Protein AF-A0A0C9S9Y3-F1 (afdb_monomer)

Organism: Amblyomma americanum (NCBI:txid6943)

Mean predicted aligned error: 15.45 Å

Radius of gyration: 19.41 Å; Cα contacts (8 Å, |Δi|>4): 44; chains: 1; bounding box: 36×32×60 Å

Sequence (85 aa):
ELQNRKILEELQQKKQLLLKQNQVNASPASLPSTTTANATDAHALTTSQRTALQHAHSSSVGFFIPQDSSFGNLILPVLPRFDKQ

Foldseek 3Di:
DVVVVVVVVVVVVVVVVVVVVVPPPPDPPDDDDDDPPPCVPCPPQDPVLVVVLVVCVVPHPFDWDADPDPPPPRIDTDDDDDDDD

Solvent-accessible surface area (backbone atoms only — not comparable to full-atom values): 5680 Å² total; per-residue (Å²): 112,72,65,61,54,52,52,53,53,51,55,53,51,52,54,53,50,51,65,63,61,71,69,79,75,79,74,85,78,85,73,84,88,78,91,77,82,77,65,87,70,75,70,76,75,50,70,68,32,50,52,53,50,53,50,45,60,76,75,42,92,70,44,71,44,75,44,92,46,93,83,75,49,30,53,45,82,50,79,87,84,77,83,84,127

Nearest PDB structures (foldseek):
  4oww-assembly1_C  TM=9.788E-01  e=5.269E-04  Homo sapiens

Structure (mmCIF, N/CA/C/O backbone):
data_AF-A0A0C9S9Y3-F1
#
_entry.id   AF-A0A0C9S9Y3-F1
#
loop_
_atom_site.group_PDB
_atom_site.id
_atom_site.type_symbol
_atom_site.label_atom_id
_atom_site.label_alt_id
_atom_site.label_comp_id
_atom_site.label_asym_id
_atom_site.label_entity_id
_atom_site.label_seq_id
_atom_site.pdbx_PDB_ins_code
_atom_site.Cartn_x
_atom_site.Cartn_y
_atom_site.Cartn_z
_atom_site.occupancy
_atom_site.B_iso_or_equiv
_atom_site.auth_seq_id
_atom_site.auth_comp_id
_atom_site.auth_asym_id
_atom_site.auth_atom_id
_atom_site.pdbx_PDB_model_num
ATOM 1 N N . GLU A 1 1 ? -10.841 10.517 43.509 1.00 63.12 1 GLU A N 1
ATOM 2 C CA . GLU A 1 1 ? -9.984 9.306 43.413 1.00 63.12 1 GLU A CA 1
ATOM 3 C C . GLU A 1 1 ? -10.660 8.102 42.742 1.00 63.12 1 GLU A C 1
ATOM 5 O O . GLU A 1 1 ? -10.041 7.495 41.877 1.00 63.12 1 GLU A O 1
ATOM 10 N N . LEU A 1 2 ? -11.928 7.782 43.044 1.00 73.62 2 LEU A N 1
ATOM 11 C CA . LEU A 1 2 ? -12.666 6.662 42.415 1.00 73.62 2 LEU A CA 1
ATOM 12 C C . LEU A 1 2 ? -12.730 6.721 40.875 1.00 73.62 2 LEU A C 1
ATOM 14 O O . LEU A 1 2 ? -12.592 5.700 40.207 1.00 73.62 2 LEU A O 1
ATOM 18 N N . GLN A 1 3 ? -12.880 7.918 40.305 1.00 73.62 3 GLN A N 1
ATOM 19 C CA . GLN A 1 3 ? -12.949 8.111 38.854 1.00 73.62 3 GLN A CA 1
ATOM 20 C C . GLN A 1 3 ? -11.629 7.763 38.145 1.00 73.62 3 GLN A C 1
ATOM 22 O O . GLN A 1 3 ? -11.655 7.120 37.101 1.00 73.62 3 GLN A O 1
ATOM 27 N N . ASN A 1 4 ? -10.479 8.094 38.746 1.00 75.75 4 ASN A N 1
ATOM 28 C CA . ASN A 1 4 ? -9.164 7.732 38.204 1.00 75.75 4 ASN A CA 1
ATOM 29 C C . ASN A 1 4 ? -8.946 6.213 38.211 1.00 75.75 4 ASN A C 1
ATOM 31 O O . ASN A 1 4 ? -8.378 5.675 37.263 1.00 75.75 4 ASN A O 1
ATOM 35 N N . ARG A 1 5 ? -9.448 5.502 39.234 1.00 82.44 5 ARG A N 1
ATOM 36 C CA . ARG A 1 5 ? -9.400 4.030 39.261 1.00 82.44 5 ARG A CA 1
ATOM 37 C C . ARG A 1 5 ? -10.235 3.412 38.145 1.00 82.44 5 ARG A C 1
ATOM 39 O O . ARG A 1 5 ? -9.755 2.501 37.481 1.00 82.44 5 ARG A O 1
ATOM 46 N N . LYS A 1 6 ? -11.438 3.943 37.906 1.00 84.94 6 LYS A N 1
ATOM 47 C CA . LYS A 1 6 ? -12.323 3.467 36.835 1.00 84.94 6 LYS A CA 1
ATOM 48 C C . LYS A 1 6 ? -11.714 3.694 35.448 1.00 84.94 6 LYS A C 1
ATOM 50 O O . LYS A 1 6 ? -11.760 2.803 34.610 1.00 84.94 6 LYS A O 1
ATOM 55 N N . ILE A 1 7 ? -11.086 4.854 35.240 1.00 88.50 7 ILE A N 1
ATOM 56 C CA . ILE A 1 7 ? -10.364 5.170 33.998 1.00 88.50 7 ILE A CA 1
ATOM 57 C C . ILE A 1 7 ? -9.228 4.172 33.769 1.00 88.50 7 ILE A C 1
ATOM 59 O O . ILE A 1 7 ? -9.086 3.648 32.669 1.00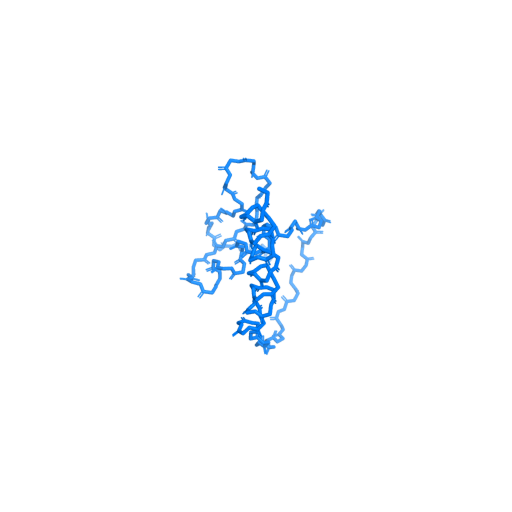 88.50 7 ILE A O 1
ATOM 63 N N . LEU A 1 8 ? -8.435 3.884 34.802 1.00 82.94 8 LEU A N 1
ATOM 64 C CA . LEU A 1 8 ? -7.308 2.962 34.684 1.00 82.94 8 LEU A CA 1
ATOM 65 C C . LEU A 1 8 ? -7.765 1.529 34.365 1.00 82.94 8 LEU A C 1
ATOM 67 O O . LEU A 1 8 ? -7.166 0.863 33.523 1.00 82.94 8 LEU A O 1
ATOM 71 N N . GLU A 1 9 ? -8.850 1.081 34.996 1.00 89.81 9 GLU A N 1
ATOM 72 C CA . GLU A 1 9 ? -9.451 -0.234 34.763 1.00 89.81 9 GLU A CA 1
ATOM 73 C C . GLU A 1 9 ? -10.002 -0.374 33.335 1.00 89.81 9 GLU A C 1
ATOM 75 O O . GLU A 1 9 ? -9.724 -1.365 32.653 1.00 89.81 9 GLU A O 1
ATOM 80 N N . GLU A 1 10 ? -10.714 0.644 32.847 1.00 86.56 10 GLU A N 1
ATOM 81 C CA . GLU A 1 10 ? -11.245 0.678 31.481 1.00 86.56 10 GLU A CA 1
ATOM 82 C C . GLU A 1 10 ? -10.117 0.643 30.437 1.00 86.56 10 GLU A C 1
ATOM 84 O O . GLU A 1 10 ? -10.180 -0.098 29.452 1.00 86.56 10 GLU A O 1
ATOM 89 N N . LEU A 1 11 ? -9.032 1.384 30.684 1.00 88.50 11 LEU A N 1
ATOM 90 C CA . LEU A 1 11 ? -7.866 1.438 29.801 1.00 88.50 11 LEU A CA 1
ATOM 91 C C . LEU A 1 11 ? -7.169 0.070 29.716 1.00 88.50 11 LEU A C 1
ATOM 93 O O . LEU A 1 11 ? -6.758 -0.367 28.635 1.00 88.50 11 LEU A O 1
ATOM 97 N N . GLN A 1 12 ? -7.102 -0.649 30.838 1.00 87.06 12 GLN A N 1
ATOM 98 C CA . GLN A 1 12 ? -6.528 -1.990 30.909 1.00 87.06 12 GLN A CA 1
ATOM 99 C C . GLN A 1 12 ? -7.410 -3.037 30.203 1.00 87.06 12 GLN A C 1
ATOM 101 O O . GLN A 1 12 ? -6.884 -3.875 29.461 1.00 87.06 12 GLN A O 1
ATOM 106 N N . GLN A 1 13 ? -8.740 -2.957 30.349 1.00 88.56 13 GLN A N 1
ATOM 107 C CA . GLN A 1 13 ? -9.684 -3.810 29.612 1.00 88.56 13 GLN A CA 1
ATOM 108 C C . GLN A 1 13 ? -9.602 -3.581 28.101 1.00 88.56 13 GLN A C 1
ATOM 110 O O . GLN A 1 13 ? -9.485 -4.540 27.334 1.00 88.56 13 GLN A O 1
ATOM 115 N N . LYS A 1 14 ? -9.597 -2.318 27.662 1.00 85.56 14 LYS A N 1
ATOM 116 C CA . LYS A 1 14 ? -9.526 -1.962 26.240 1.00 85.56 14 LYS A CA 1
ATOM 117 C C . LYS A 1 14 ? -8.234 -2.464 25.589 1.00 85.56 14 LYS A C 1
ATOM 119 O O . LYS A 1 14 ? -8.278 -2.995 24.480 1.00 85.56 14 LYS A O 1
ATOM 124 N N . LYS A 1 15 ? -7.099 -2.386 26.298 1.00 83.94 15 LYS A N 1
ATOM 125 C CA . LYS A 1 15 ? -5.820 -2.968 25.852 1.00 83.94 15 LYS A CA 1
ATOM 126 C C . LYS A 1 15 ? -5.921 -4.483 25.649 1.00 83.94 15 LYS A C 1
ATOM 128 O O . LYS A 1 15 ? -5.411 -5.003 24.659 1.00 83.94 15 LYS A O 1
ATOM 133 N N . GLN A 1 16 ? -6.577 -5.194 26.568 1.00 79.50 16 GLN A N 1
ATOM 134 C CA . GLN A 1 16 ? -6.726 -6.645 26.467 1.00 79.50 16 GLN A CA 1
ATOM 135 C C . GLN A 1 16 ? -7.676 -7.062 25.335 1.00 79.50 16 GLN A C 1
ATOM 137 O O . GLN A 1 16 ? -7.421 -8.064 24.666 1.00 79.50 16 GLN A O 1
ATOM 142 N N . LEU A 1 17 ? -8.734 -6.285 25.082 1.00 78.50 17 LEU A N 1
ATOM 143 C CA . LEU A 1 17 ? -9.646 -6.523 23.964 1.00 78.50 17 LEU A CA 1
ATOM 144 C C . LEU A 1 17 ? -8.959 -6.297 22.610 1.00 78.50 17 LEU A C 1
ATOM 146 O O . LEU A 1 17 ? -9.114 -7.123 21.717 1.00 78.50 17 LEU A O 1
ATOM 150 N N . LEU A 1 18 ? -8.146 -5.243 22.479 1.00 72.56 18 LEU A N 1
ATOM 151 C CA . LEU A 1 18 ? -7.375 -4.969 21.260 1.00 72.56 18 LEU A CA 1
ATOM 152 C C . LEU A 1 18 ? -6.383 -6.103 20.946 1.00 72.56 18 LEU A C 1
ATOM 154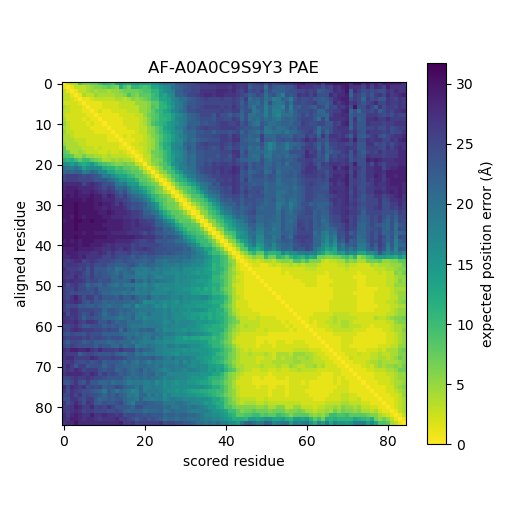 O O . LEU A 1 18 ? -6.313 -6.569 19.813 1.00 72.56 18 LEU A O 1
ATOM 158 N N . LEU A 1 19 ? -5.680 -6.616 21.963 1.00 69.75 19 LEU A N 1
ATOM 159 C CA . LEU A 1 19 ? -4.780 -7.766 21.810 1.00 69.75 19 LEU A CA 1
ATOM 160 C C . LEU A 1 19 ? -5.515 -9.034 21.348 1.00 69.75 19 LEU A C 1
ATOM 162 O O . LEU A 1 19 ? -4.982 -9.794 20.546 1.00 69.75 19 LEU A O 1
ATOM 166 N N . LYS A 1 20 ? -6.741 -9.255 21.840 1.00 65.50 20 LYS A N 1
ATOM 167 C CA . LYS A 1 20 ? -7.600 -10.374 21.419 1.00 65.50 20 LYS A CA 1
ATOM 168 C C . LYS A 1 20 ? -8.184 -10.174 20.016 1.00 65.50 20 LYS A C 1
ATOM 170 O O . LYS A 1 20 ? -8.349 -11.149 19.292 1.00 65.50 20 LYS A O 1
ATOM 175 N N . GLN A 1 21 ? -8.471 -8.935 19.619 1.00 57.16 21 GLN A N 1
ATOM 176 C CA . GLN A 1 21 ? -9.027 -8.611 18.304 1.00 57.16 21 GLN A CA 1
ATOM 177 C C . GLN A 1 21 ? -7.969 -8.635 17.188 1.00 57.16 21 GLN A C 1
ATOM 179 O O . GLN A 1 21 ? -8.307 -8.856 16.031 1.00 57.16 21 GLN A O 1
ATOM 184 N N . ASN A 1 22 ? -6.678 -8.529 17.514 1.00 49.97 22 ASN A N 1
ATOM 185 C CA . ASN A 1 22 ? -5.586 -8.653 16.542 1.00 49.97 22 ASN A CA 1
ATOM 186 C C . ASN A 1 22 ? -5.365 -10.078 15.981 1.00 49.97 22 ASN A C 1
ATOM 188 O O . ASN A 1 22 ? -4.404 -10.288 15.243 1.00 49.97 22 ASN A O 1
ATOM 192 N N . GLN A 1 23 ? -6.235 -11.050 16.292 1.00 47.62 23 GLN A N 1
ATOM 193 C CA . GLN A 1 23 ? -6.128 -12.437 15.820 1.00 47.62 23 GLN A CA 1
ATOM 194 C C . GLN A 1 23 ? -7.084 -12.808 14.665 1.00 47.62 23 GLN A C 1
ATOM 196 O O . GLN A 1 23 ? -7.189 -13.986 14.344 1.00 47.62 23 GLN A O 1
ATOM 201 N N . VAL A 1 24 ? -7.776 -11.855 14.021 1.00 44.84 24 VAL A N 1
ATOM 202 C CA . VAL A 1 24 ? -8.750 -12.178 12.946 1.00 44.84 24 VAL A CA 1
ATOM 203 C C . VAL A 1 24 ? -8.341 -11.799 11.517 1.00 44.84 24 VAL A C 1
ATOM 205 O O . VAL A 1 24 ? -9.151 -11.949 10.611 1.00 44.84 24 VAL A O 1
ATOM 208 N N . ASN A 1 25 ? -7.086 -11.408 11.255 1.00 47.59 25 ASN A N 1
ATOM 209 C CA . ASN A 1 25 ? -6.617 -11.200 9.868 1.00 47.59 25 ASN A CA 1
ATOM 210 C C . ASN A 1 25 ? -5.217 -11.744 9.545 1.00 47.59 25 ASN A C 1
ATOM 212 O O . ASN A 1 25 ? -4.635 -11.384 8.525 1.00 47.59 25 ASN A O 1
ATOM 216 N N . ALA A 1 26 ? -4.692 -12.674 10.344 1.00 42.19 26 ALA A N 1
ATOM 217 C CA . ALA A 1 26 ? -3.594 -13.520 9.885 1.00 42.19 26 ALA A CA 1
ATOM 218 C C . ALA A 1 26 ? -4.171 -14.671 9.048 1.00 42.19 26 ALA A C 1
ATOM 220 O O . ALA A 1 26 ? -4.388 -15.768 9.554 1.00 42.19 26 ALA A O 1
ATOM 221 N N . SER A 1 27 ? -4.453 -14.418 7.772 1.00 40.38 27 SER A N 1
ATOM 222 C CA . SER A 1 27 ? -4.644 -15.492 6.797 1.00 40.38 27 SER A CA 1
ATOM 223 C C . SER A 1 27 ? -3.284 -16.164 6.562 1.00 40.38 27 SER A C 1
ATOM 225 O O . SER A 1 27 ? -2.374 -15.490 6.074 1.00 40.38 27 SER A O 1
ATOM 227 N N . PRO A 1 28 ? -3.091 -17.464 6.851 1.00 50.00 28 PRO A N 1
ATOM 228 C CA . PRO A 1 28 ? -1.925 -18.183 6.377 1.00 50.00 28 PRO A CA 1
ATOM 229 C C . PRO A 1 28 ? -2.247 -18.660 4.960 1.00 50.00 28 PRO A C 1
ATOM 231 O O . PRO A 1 28 ? -2.687 -19.786 4.752 1.00 50.00 28 PRO A O 1
ATOM 234 N N . ALA A 1 29 ? -2.075 -17.790 3.968 1.00 42.03 29 ALA A N 1
ATOM 235 C CA . ALA A 1 29 ? -1.981 -18.255 2.592 1.00 42.03 29 ALA A CA 1
ATOM 236 C C . ALA A 1 29 ? -0.536 -18.708 2.373 1.00 42.03 29 ALA A C 1
ATOM 238 O O . ALA A 1 29 ? 0.345 -17.932 2.012 1.00 42.03 29 ALA A O 1
ATOM 239 N N . SER A 1 30 ? -0.293 -19.981 2.669 1.00 51.84 30 SER A N 1
ATOM 240 C CA . SER A 1 30 ? 0.865 -20.719 2.190 1.00 51.84 30 SER A CA 1
ATOM 241 C C . SER A 1 30 ? 0.884 -20.681 0.662 1.00 51.84 30 SER A C 1
ATOM 243 O O . SER A 1 30 ? 0.132 -21.405 0.010 1.00 51.84 30 SER A O 1
ATOM 245 N N . LEU A 1 31 ? 1.757 -19.854 0.100 1.00 43.94 31 LEU A N 1
ATOM 246 C CA . LEU A 1 31 ? 2.297 -20.049 -1.239 1.00 43.94 31 LEU A CA 1
ATOM 247 C C . LEU A 1 31 ? 3.772 -20.437 -1.071 1.00 43.94 31 LEU A C 1
ATOM 249 O O . LEU A 1 31 ? 4.528 -19.673 -0.466 1.00 43.94 31 LEU A O 1
ATOM 253 N N . PRO A 1 32 ? 4.196 -21.624 -1.536 1.00 54.69 32 PRO A N 1
ATOM 254 C CA . PRO A 1 32 ? 5.607 -21.935 -1.668 1.00 54.69 32 PRO A CA 1
ATOM 255 C C . PRO A 1 32 ? 6.153 -21.285 -2.948 1.00 54.69 32 PRO A C 1
ATOM 257 O O . PRO A 1 32 ? 5.393 -21.016 -3.876 1.00 54.69 32 PRO A O 1
ATOM 260 N N . SER A 1 33 ? 7.481 -21.146 -3.010 1.00 37.25 33 SER A N 1
ATOM 261 C CA . SER A 1 33 ? 8.302 -20.711 -4.160 1.00 37.25 33 SER A CA 1
ATOM 262 C C . SER A 1 33 ? 8.396 -19.180 -4.338 1.00 37.25 33 SER A C 1
ATOM 264 O O . SER A 1 33 ? 7.390 -18.489 -4.373 1.00 37.25 33 SER A O 1
ATOM 266 N N . THR A 1 34 ? 9.561 -18.534 -4.386 1.00 36.62 34 THR A N 1
ATOM 267 C CA . THR A 1 34 ? 10.941 -19.006 -4.535 1.00 36.62 34 THR A CA 1
ATOM 268 C C . THR A 1 34 ? 11.847 -18.026 -3.800 1.00 36.62 34 THR A C 1
ATOM 270 O O . THR A 1 34 ? 11.728 -16.812 -3.932 1.00 36.62 34 THR A O 1
ATOM 273 N N . THR A 1 35 ? 12.759 -18.571 -3.009 1.00 47.69 35 THR A N 1
ATOM 274 C CA . THR A 1 35 ? 13.942 -17.893 -2.494 1.00 47.69 35 THR A CA 1
ATOM 275 C C . THR A 1 35 ? 14.730 -17.236 -3.629 1.00 47.69 35 THR A C 1
ATOM 277 O O . THR A 1 35 ? 15.452 -17.919 -4.347 1.00 47.69 35 THR A O 1
ATOM 280 N N . THR A 1 36 ? 14.686 -15.914 -3.728 1.00 43.00 36 THR A N 1
ATOM 281 C CA . THR A 1 36 ? 15.886 -15.129 -4.041 1.00 43.00 36 THR A CA 1
ATOM 282 C C . THR A 1 36 ? 16.243 -14.345 -2.791 1.00 43.00 36 THR A C 1
ATOM 284 O O . THR A 1 36 ? 16.023 -13.147 -2.637 1.00 43.00 36 THR A O 1
ATOM 287 N N . ALA A 1 37 ? 16.773 -15.100 -1.830 1.00 43.28 37 ALA A N 1
ATOM 288 C CA . ALA A 1 37 ? 17.568 -14.557 -0.752 1.00 43.28 37 ALA A CA 1
ATOM 289 C C . ALA A 1 37 ? 18.881 -14.024 -1.346 1.00 43.28 37 ALA A C 1
ATOM 291 O O . ALA A 1 37 ? 19.936 -14.616 -1.168 1.00 43.28 37 ALA A O 1
ATOM 292 N N . ASN A 1 38 ? 18.822 -12.877 -2.017 1.00 40.75 38 ASN A N 1
ATOM 293 C CA . ASN A 1 38 ? 19.982 -12.004 -2.152 1.00 40.75 38 ASN A CA 1
ATOM 294 C C . ASN A 1 38 ? 19.913 -10.985 -1.014 1.00 40.75 38 ASN A C 1
ATOM 296 O O . ASN A 1 38 ? 19.828 -9.776 -1.206 1.00 40.75 38 ASN A O 1
ATOM 300 N N . ALA A 1 39 ? 19.897 -11.518 0.209 1.00 45.03 39 ALA A N 1
ATOM 301 C CA . ALA A 1 39 ? 20.133 -10.760 1.420 1.00 45.03 39 ALA A CA 1
ATOM 302 C C . ALA A 1 39 ? 21.645 -10.540 1.534 1.00 45.03 39 ALA A C 1
ATOM 304 O O . ALA A 1 39 ? 22.319 -11.218 2.302 1.00 45.03 39 ALA A O 1
ATOM 305 N N . THR A 1 40 ? 22.193 -9.636 0.720 1.00 40.00 40 THR A N 1
ATOM 306 C CA . THR A 1 40 ? 23.599 -9.238 0.864 1.00 40.00 40 THR A CA 1
ATOM 307 C C . THR A 1 40 ? 23.844 -8.387 2.105 1.00 40.00 40 THR A C 1
ATOM 309 O O . THR A 1 40 ? 24.991 -8.251 2.482 1.00 40.00 40 THR A O 1
ATOM 312 N N . ASP A 1 41 ? 22.804 -7.933 2.809 1.00 41.50 41 ASP A N 1
ATOM 313 C CA . ASP A 1 41 ? 22.913 -7.350 4.149 1.00 41.50 41 ASP A CA 1
ATOM 314 C C . ASP A 1 41 ? 21.617 -7.631 4.916 1.00 41.50 41 ASP A C 1
ATOM 316 O O . ASP A 1 41 ? 20.661 -6.854 4.891 1.00 41.50 41 ASP A O 1
ATOM 320 N N . ALA A 1 42 ? 21.532 -8.795 5.562 1.00 48.34 42 ALA A N 1
ATOM 321 C CA . ALA A 1 42 ? 20.386 -9.161 6.391 1.00 48.34 42 ALA A CA 1
ATOM 322 C C . ALA A 1 42 ? 20.392 -8.381 7.720 1.00 48.34 42 ALA A C 1
ATOM 324 O O . ALA A 1 42 ? 20.427 -8.968 8.802 1.00 48.34 42 ALA A O 1
ATOM 325 N N . HIS A 1 43 ? 20.324 -7.050 7.667 1.00 59.00 43 HIS A N 1
ATOM 326 C CA . HIS A 1 43 ? 19.777 -6.303 8.789 1.00 59.00 43 HIS A CA 1
ATOM 327 C C . HIS A 1 43 ? 18.331 -6.769 8.957 1.00 59.00 43 HIS A C 1
ATOM 329 O O . HIS A 1 43 ? 17.482 -6.545 8.093 1.00 59.00 43 HIS A O 1
ATOM 335 N N . ALA A 1 44 ? 18.072 -7.513 10.033 1.00 77.81 44 ALA A N 1
ATOM 336 C CA . ALA A 1 44 ? 16.748 -8.031 10.329 1.00 77.81 44 ALA A CA 1
ATOM 337 C C . ALA A 1 44 ? 15.732 -6.881 10.268 1.00 77.81 44 ALA A C 1
ATOM 339 O O . ALA A 1 44 ? 15.859 -5.902 11.004 1.00 77.81 44 ALA A O 1
ATOM 340 N N . LEU A 1 45 ? 14.741 -6.993 9.376 1.00 86.12 45 LEU A N 1
ATOM 341 C CA . LEU A 1 45 ? 13.711 -5.968 9.232 1.00 86.12 45 LEU A CA 1
ATOM 342 C C . LEU A 1 45 ? 13.045 -5.710 10.580 1.00 86.12 45 LEU A C 1
ATOM 344 O O . LEU A 1 45 ? 12.602 -6.650 11.253 1.00 86.12 45 LEU A O 1
ATOM 348 N N . THR A 1 46 ? 12.924 -4.432 10.928 1.00 92.62 46 THR A N 1
ATOM 349 C CA . THR A 1 46 ? 12.178 -4.015 12.113 1.00 92.62 46 THR A CA 1
ATOM 350 C C . THR A 1 46 ? 10.708 -4.419 11.980 1.00 92.62 46 THR A C 1
ATOM 352 O O . THR A 1 46 ? 10.172 -4.566 10.875 1.00 92.62 46 THR A O 1
ATOM 355 N N . THR A 1 47 ? 10.017 -4.564 13.112 1.00 92.31 47 THR A N 1
ATOM 356 C CA . THR A 1 47 ? 8.581 -4.879 13.128 1.00 92.31 47 THR A CA 1
ATOM 357 C C . THR A 1 47 ? 7.771 -3.868 12.313 1.00 92.31 47 THR A C 1
ATOM 359 O O . THR A 1 47 ? 6.905 -4.265 11.541 1.00 92.31 47 THR A O 1
ATOM 362 N N . SER A 1 48 ? 8.088 -2.573 12.414 1.00 92.62 48 SER A N 1
ATOM 363 C CA . SER A 1 48 ? 7.369 -1.507 11.705 1.00 92.62 48 SER A CA 1
ATOM 364 C C . SER A 1 48 ? 7.521 -1.603 10.185 1.00 92.62 48 SER A C 1
ATOM 366 O O . SER A 1 48 ? 6.525 -1.514 9.469 1.00 92.62 48 SER A O 1
ATOM 368 N N . GLN A 1 49 ? 8.740 -1.840 9.685 1.00 95.06 49 GLN A N 1
ATOM 369 C CA . GLN A 1 49 ? 8.986 -2.037 8.249 1.00 95.06 49 GLN A CA 1
ATOM 370 C C . GLN A 1 49 ? 8.243 -3.269 7.723 1.00 95.06 49 GLN A C 1
ATOM 372 O O . GLN A 1 49 ? 7.622 -3.211 6.664 1.00 95.06 49 GLN A O 1
ATOM 377 N N . ARG A 1 50 ? 8.257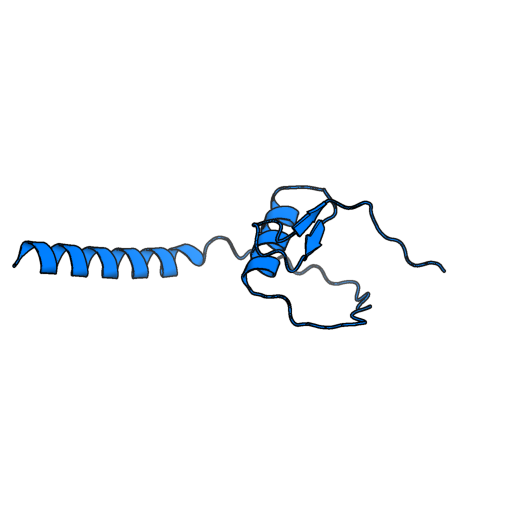 -4.373 8.484 1.00 95.56 50 ARG A N 1
ATOM 378 C CA . ARG A 1 50 ? 7.554 -5.607 8.113 1.00 95.56 50 ARG A CA 1
ATOM 379 C C . ARG A 1 50 ? 6.046 -5.389 8.012 1.00 95.56 50 ARG A C 1
ATOM 381 O O . ARG A 1 50 ? 5.454 -5.779 7.010 1.00 95.56 50 ARG A O 1
ATOM 388 N N . THR A 1 51 ? 5.443 -4.751 9.013 1.00 95.75 51 THR A N 1
ATOM 389 C CA . THR A 1 51 ? 4.005 -4.454 9.021 1.00 95.75 51 THR A CA 1
ATOM 390 C C . THR A 1 51 ? 3.618 -3.548 7.854 1.00 95.75 51 THR A C 1
ATOM 392 O O . THR A 1 51 ? 2.644 -3.833 7.161 1.00 95.75 51 THR A O 1
ATOM 395 N N . ALA A 1 52 ? 4.393 -2.489 7.594 1.00 95.81 52 ALA A N 1
ATOM 396 C CA . ALA A 1 52 ? 4.139 -1.580 6.478 1.00 95.81 52 ALA A CA 1
ATOM 397 C C . ALA A 1 52 ? 4.203 -2.306 5.123 1.00 95.81 52 ALA A C 1
ATOM 399 O O . ALA A 1 52 ? 3.302 -2.151 4.298 1.00 95.81 52 ALA A O 1
ATOM 400 N N . LEU A 1 53 ? 5.223 -3.147 4.917 1.00 96.88 53 LEU A N 1
ATOM 401 C CA . LEU A 1 53 ? 5.397 -3.911 3.682 1.00 96.88 53 LEU A CA 1
ATOM 402 C C . LEU A 1 53 ? 4.263 -4.926 3.466 1.00 96.88 53 LEU A C 1
ATOM 404 O O . LEU A 1 53 ? 3.710 -5.011 2.372 1.00 96.88 53 LEU A O 1
ATOM 408 N N . GLN A 1 54 ? 3.866 -5.654 4.516 1.00 96.94 54 GLN A N 1
ATOM 409 C CA . GLN A 1 54 ? 2.742 -6.597 4.457 1.00 96.94 54 GLN A CA 1
ATOM 410 C C . GLN A 1 54 ? 1.417 -5.896 4.134 1.00 96.94 54 GLN A C 1
ATOM 412 O O . GLN A 1 54 ? 0.663 -6.366 3.283 1.00 96.94 54 GLN A O 1
ATOM 417 N N . HIS A 1 55 ? 1.147 -4.753 4.772 1.00 97.38 55 HIS A N 1
ATOM 418 C CA . HIS A 1 55 ? -0.044 -3.959 4.484 1.00 97.38 55 HIS A CA 1
ATOM 419 C C . HIS A 1 55 ? -0.060 -3.474 3.028 1.00 97.38 55 HIS A C 1
ATOM 421 O O . HIS A 1 55 ? -1.092 -3.565 2.363 1.00 97.38 55 HIS A O 1
ATOM 427 N N . ALA A 1 56 ? 1.077 -3.003 2.507 1.00 97.06 56 ALA A N 1
ATOM 428 C CA . ALA A 1 56 ? 1.184 -2.554 1.122 1.00 97.06 56 ALA A CA 1
ATOM 429 C C . ALA A 1 56 ? 0.904 -3.682 0.120 1.00 97.06 56 ALA A C 1
ATOM 431 O O . ALA A 1 56 ? 0.105 -3.481 -0.787 1.00 97.06 56 ALA A O 1
ATOM 432 N N . HIS A 1 57 ? 1.458 -4.882 0.326 1.00 96.75 57 HIS A N 1
ATOM 433 C CA . HIS A 1 57 ? 1.169 -6.041 -0.531 1.00 96.75 57 HIS A CA 1
ATOM 434 C C . HIS A 1 57 ? -0.295 -6.503 -0.462 1.00 96.75 57 HIS A C 1
ATOM 436 O O . HIS A 1 57 ? -0.821 -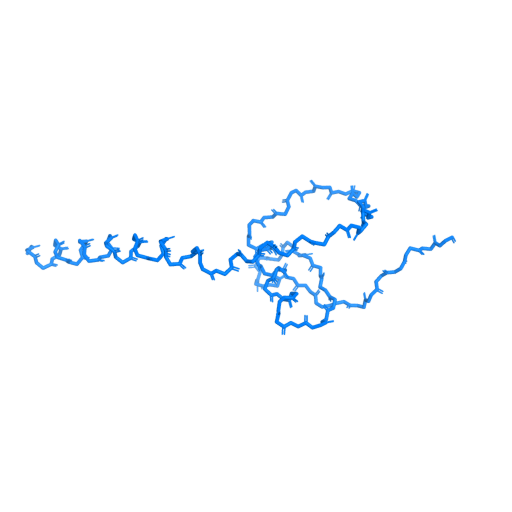7.020 -1.442 1.00 96.75 57 HIS A O 1
ATOM 442 N N . SER A 1 58 ? -0.967 -6.329 0.682 1.00 97.19 58 SER A N 1
ATOM 443 C CA . SER A 1 58 ? -2.385 -6.691 0.819 1.00 97.19 58 SER A CA 1
ATOM 444 C C . SER A 1 58 ? -3.340 -5.652 0.228 1.00 97.19 58 SER A C 1
ATOM 446 O O . SER A 1 58 ? -4.489 -5.988 -0.050 1.00 97.19 58 SER A O 1
ATOM 448 N N . SER A 1 59 ? -2.913 -4.395 0.100 1.00 96.94 59 SER A N 1
ATOM 449 C CA . SER A 1 59 ? -3.773 -3.273 -0.308 1.00 96.94 59 SER A CA 1
ATOM 450 C C . SER A 1 59 ? -3.443 -2.720 -1.694 1.00 96.94 59 SER A C 1
ATOM 452 O O . SER A 1 59 ? -4.219 -1.939 -2.242 1.00 96.94 59 SER A O 1
ATOM 454 N N . SER A 1 60 ? -2.309 -3.112 -2.273 1.00 96.25 60 SER A N 1
ATOM 455 C CA . SER A 1 60 ? -1.810 -2.613 -3.547 1.00 96.25 60 SER A CA 1
ATOM 456 C C . SER A 1 60 ? -1.108 -3.715 -4.334 1.00 96.25 60 SER A C 1
ATOM 458 O O . SER A 1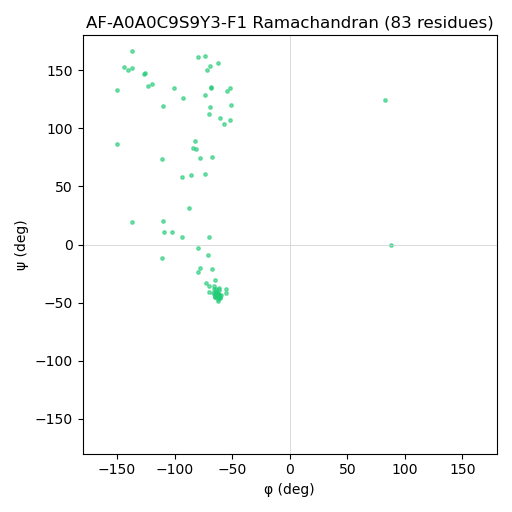 60 ? -0.532 -4.641 -3.773 1.00 96.25 60 SER A O 1
ATOM 460 N N . VAL A 1 61 ? -1.122 -3.572 -5.658 1.00 96.75 61 VAL A N 1
ATOM 461 C CA . VAL A 1 61 ? -0.387 -4.427 -6.606 1.00 96.75 61 VAL A CA 1
ATOM 462 C C . VAL A 1 61 ? 0.987 -3.849 -6.978 1.00 96.75 61 VAL A C 1
ATOM 464 O O . VAL A 1 61 ? 1.649 -4.348 -7.884 1.00 96.75 61 VAL A O 1
ATOM 467 N N . GLY A 1 62 ? 1.402 -2.757 -6.327 1.00 96.44 62 GLY A N 1
ATOM 468 C CA . GLY A 1 62 ? 2.700 -2.122 -6.552 1.00 96.44 62 GLY A CA 1
ATOM 469 C C . GLY A 1 62 ? 3.875 -2.913 -5.969 1.00 96.44 62 GLY A C 1
ATOM 470 O O . GLY A 1 62 ? 3.709 -3.752 -5.086 1.00 96.44 62 GLY A O 1
ATOM 471 N N . PHE A 1 63 ? 5.084 -2.600 -6.438 1.00 97.62 63 PHE A N 1
ATOM 472 C CA . PHE A 1 63 ? 6.326 -3.156 -5.901 1.00 97.62 63 PHE A CA 1
ATOM 473 C C . PHE A 1 63 ? 6.880 -2.230 -4.824 1.00 97.62 63 PHE A C 1
ATOM 475 O O . PHE A 1 63 ? 7.086 -1.042 -5.071 1.00 97.62 63 PHE A O 1
ATOM 482 N N . PHE A 1 64 ? 7.140 -2.781 -3.640 1.00 96.62 64 PHE A N 1
ATOM 483 C CA . PHE A 1 64 ? 7.617 -2.027 -2.487 1.00 96.62 64 PHE A CA 1
ATOM 484 C C . PHE A 1 64 ? 8.888 -2.647 -1.914 1.00 96.62 64 PHE A C 1
ATOM 486 O O . PHE A 1 64 ? 9.060 -3.864 -1.915 1.00 96.62 64 PHE A O 1
ATOM 493 N N . ILE A 1 65 ? 9.767 -1.799 -1.384 1.00 95.44 65 ILE A N 1
ATOM 494 C CA . ILE A 1 65 ? 10.947 -2.217 -0.617 1.00 95.44 65 ILE A CA 1
ATOM 495 C C . ILE A 1 65 ? 10.953 -1.533 0.753 1.00 95.44 65 ILE A C 1
ATOM 497 O O . ILE A 1 65 ? 10.485 -0.398 0.849 1.00 95.44 65 ILE A O 1
ATOM 501 N N . PRO A 1 66 ? 11.477 -2.177 1.810 1.00 96.00 66 PRO A N 1
ATOM 502 C CA . PRO A 1 66 ? 11.648 -1.540 3.112 1.00 96.00 66 PRO A CA 1
ATOM 503 C C . PRO A 1 66 ? 12.741 -0.460 3.083 1.00 96.00 66 PRO A C 1
ATOM 505 O O . PRO A 1 66 ? 13.676 -0.514 2.282 1.00 96.00 66 PRO A O 1
ATOM 508 N N . GLN A 1 67 ? 12.623 0.515 3.981 1.00 94.88 67 GLN A N 1
ATOM 509 C CA . GLN A 1 67 ? 13.576 1.607 4.195 1.00 94.88 67 GLN A CA 1
ATOM 510 C C . GLN A 1 67 ? 13.729 1.915 5.682 1.00 94.88 67 GLN A C 1
ATOM 512 O O . GLN A 1 67 ? 12.788 1.778 6.464 1.00 94.88 67 GLN A O 1
ATOM 517 N N . ASP A 1 68 ? 14.901 2.385 6.077 1.00 90.88 68 ASP A N 1
ATOM 518 C CA . ASP A 1 68 ? 15.288 2.793 7.431 1.00 90.88 68 ASP A CA 1
ATOM 519 C C . ASP A 1 68 ? 14.956 4.268 7.739 1.00 90.88 68 ASP A C 1
ATOM 521 O O . ASP A 1 68 ? 15.631 4.935 8.519 1.00 90.88 68 ASP A O 1
ATOM 525 N N . SER A 1 69 ? 13.883 4.798 7.147 1.00 93.06 69 SER A N 1
ATOM 526 C CA . SER A 1 69 ? 13.509 6.203 7.317 1.00 93.06 69 SER A CA 1
ATOM 527 C C . SER A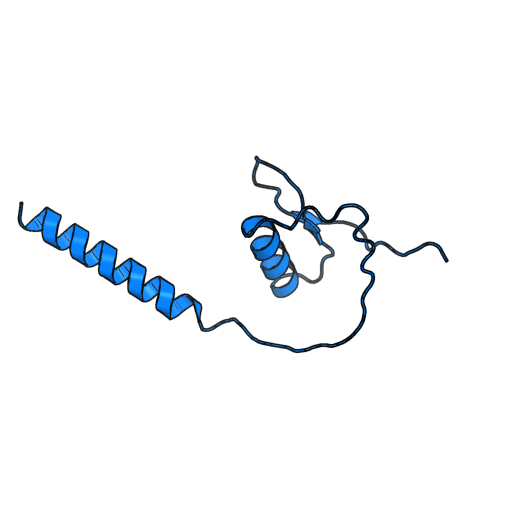 1 69 ? 12.921 6.508 8.699 1.00 93.06 69 SER A C 1
ATOM 529 O O . SER A 1 69 ? 11.904 5.937 9.097 1.00 93.06 69 SER A O 1
ATOM 531 N N . SER A 1 70 ? 13.467 7.526 9.368 1.00 93.62 70 SER A N 1
ATOM 532 C CA . SER A 1 70 ? 12.910 8.100 10.606 1.00 93.62 70 SER A CA 1
ATOM 533 C C . SER A 1 70 ? 11.735 9.065 10.383 1.00 93.62 70 SER A C 1
ATOM 535 O O . SER A 1 70 ? 11.158 9.558 11.348 1.00 93.62 70 SER A O 1
ATOM 537 N N . PHE A 1 71 ? 11.366 9.345 9.129 1.00 96.19 71 PHE A N 1
ATOM 538 C CA . PHE A 1 71 ? 10.341 10.336 8.764 1.00 96.19 71 PHE A CA 1
ATOM 539 C C . PHE A 1 71 ? 9.057 9.698 8.213 1.00 96.19 71 PHE A C 1
ATOM 541 O O . PHE A 1 71 ? 8.286 10.346 7.514 1.00 96.19 71 PHE A O 1
ATOM 548 N N . GLY A 1 72 ? 8.830 8.415 8.504 1.00 94.19 72 GLY A N 1
ATOM 549 C CA . GLY A 1 72 ? 7.605 7.705 8.119 1.00 94.19 72 GLY A CA 1
ATOM 550 C C . GLY A 1 72 ? 7.631 7.051 6.735 1.00 94.19 72 GLY A C 1
ATOM 551 O O . GLY A 1 72 ? 6.680 6.359 6.384 1.00 94.19 72 GLY A O 1
ATOM 552 N N . ASN A 1 73 ? 8.724 7.165 5.976 1.00 96.56 73 ASN A N 1
ATOM 553 C CA . ASN A 1 73 ? 8.890 6.466 4.696 1.00 96.56 73 ASN A CA 1
ATOM 554 C C . ASN A 1 73 ? 9.438 5.046 4.915 1.00 96.56 73 ASN A C 1
ATOM 556 O O . ASN A 1 73 ? 10.531 4.729 4.461 1.00 96.56 73 ASN A O 1
ATOM 560 N N . LEU A 1 74 ? 8.715 4.206 5.666 1.00 96.56 74 LEU A N 1
ATOM 561 C CA . LEU A 1 74 ? 9.164 2.849 6.034 1.00 96.56 74 LEU A CA 1
ATOM 562 C C . LEU A 1 74 ? 9.252 1.888 4.841 1.00 96.56 74 LEU A C 1
ATOM 564 O O . LEU A 1 74 ? 9.935 0.866 4.920 1.00 96.56 74 LEU A O 1
ATOM 568 N N . ILE A 1 75 ? 8.540 2.205 3.759 1.00 97.19 75 ILE A N 1
ATOM 569 C CA . ILE A 1 75 ? 8.595 1.506 2.480 1.00 97.19 75 ILE A CA 1
ATOM 570 C C . ILE A 1 75 ? 8.613 2.524 1.340 1.00 97.19 75 ILE A C 1
ATOM 572 O O . ILE A 1 75 ? 8.052 3.613 1.477 1.00 97.19 75 ILE A O 1
ATOM 576 N N . LEU A 1 76 ? 9.210 2.158 0.206 1.00 97.25 76 LEU A N 1
ATOM 577 C CA . LEU A 1 76 ? 9.179 2.964 -1.015 1.00 97.25 76 LEU A CA 1
ATOM 578 C C . LEU A 1 76 ? 8.604 2.169 -2.187 1.00 97.25 76 LEU A C 1
ATOM 580 O O . LEU A 1 76 ? 9.003 1.014 -2.370 1.00 97.25 76 LEU A O 1
ATOM 584 N N . PRO A 1 77 ? 7.715 2.774 -2.998 1.00 97.06 77 PRO A N 1
ATOM 585 C CA . PRO A 1 77 ? 7.327 2.203 -4.276 1.00 97.06 77 PRO A CA 1
ATOM 586 C C . PRO A 1 77 ? 8.517 2.256 -5.239 1.00 97.06 77 PRO A C 1
ATOM 588 O O . PRO A 1 77 ? 9.198 3.276 -5.353 1.00 97.06 77 PRO A O 1
ATOM 591 N N . VAL A 1 78 ? 8.773 1.158 -5.940 1.00 97.00 78 VAL A N 1
ATOM 592 C CA . VAL A 1 78 ? 9.879 1.034 -6.897 1.00 97.00 78 VAL A CA 1
ATOM 593 C C . VAL A 1 78 ? 9.419 0.320 -8.162 1.00 97.00 78 VAL A C 1
ATOM 595 O O . VAL A 1 78 ? 8.354 -0.291 -8.197 1.00 97.00 78 VAL A O 1
ATOM 598 N N . LEU A 1 79 ? 10.235 0.375 -9.214 1.0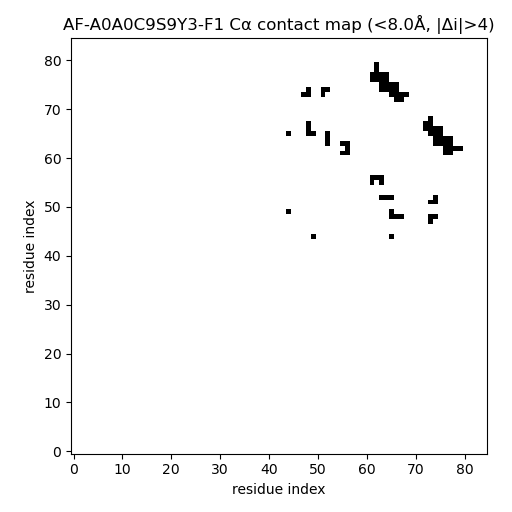0 96.25 79 LEU A N 1
ATOM 599 C CA . LEU A 1 79 ? 10.056 -0.512 -10.359 1.00 96.25 79 LEU A CA 1
ATOM 600 C C . LEU A 1 79 ? 10.468 -1.949 -9.990 1.00 96.25 79 LEU A C 1
ATOM 602 O O . LEU A 1 79 ? 11.375 -2.122 -9.165 1.00 96.25 79 LEU A O 1
ATOM 606 N N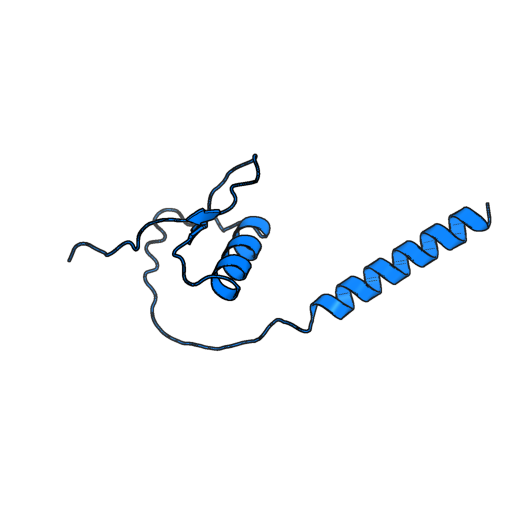 . PRO A 1 80 ? 9.850 -2.972 -10.612 1.00 94.75 80 PRO A N 1
ATOM 607 C CA . PRO A 1 80 ? 10.295 -4.355 -10.475 1.00 94.75 80 PRO A CA 1
ATOM 608 C C . PRO A 1 80 ? 11.792 -4.481 -10.773 1.00 94.75 80 PRO A C 1
ATOM 610 O O . PRO A 1 80 ? 12.291 -3.916 -11.750 1.00 94.75 80 PRO A O 1
ATOM 613 N N . ARG A 1 81 ? 12.509 -5.224 -9.930 1.00 89.25 81 ARG A N 1
ATOM 61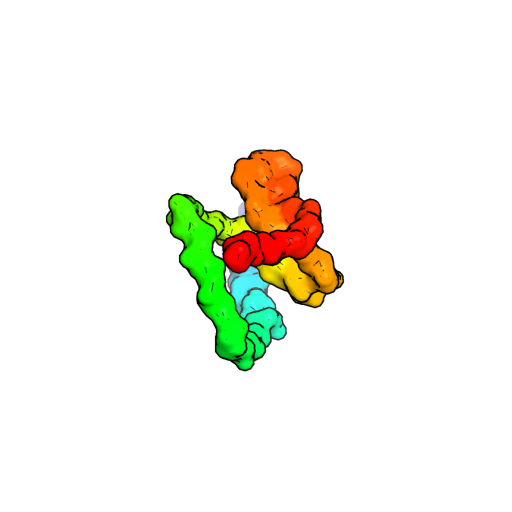4 C CA . ARG A 1 81 ? 13.925 -5.541 -10.134 1.00 89.25 81 ARG A CA 1
ATOM 615 C C . ARG A 1 81 ? 14.032 -6.952 -10.693 1.00 89.25 81 ARG A C 1
ATOM 617 O O . ARG A 1 81 ? 13.382 -7.859 -10.184 1.00 89.25 81 ARG A O 1
ATOM 624 N N . PHE A 1 82 ? 14.862 -7.118 -11.712 1.00 90.25 82 PHE A N 1
ATOM 625 C CA . PHE A 1 82 ? 15.178 -8.411 -12.305 1.00 90.25 82 PHE A CA 1
ATOM 626 C C . PHE A 1 82 ? 16.675 -8.650 -12.166 1.00 90.25 82 PHE A C 1
ATOM 628 O O . PHE A 1 82 ? 17.468 -7.727 -12.378 1.00 90.25 82 PHE A O 1
ATOM 635 N N . ASP A 1 83 ? 17.054 -9.873 -11.817 1.00 89.00 83 ASP A N 1
ATOM 636 C CA . ASP A 1 83 ? 18.458 -10.256 -11.781 1.00 89.00 83 ASP A CA 1
ATOM 637 C C . ASP A 1 83 ? 19.014 -10.289 -13.210 1.00 89.00 83 ASP A C 1
ATOM 639 O O . ASP A 1 83 ? 18.364 -10.784 -14.136 1.00 89.00 83 ASP A O 1
ATOM 643 N N . LYS A 1 84 ? 20.212 -9.724 -13.401 1.00 82.81 84 LYS A N 1
ATOM 644 C CA . LYS A 1 84 ? 20.933 -9.853 -14.671 1.00 82.81 84 LYS A CA 1
ATOM 645 C C . LYS A 1 84 ? 21.401 -11.304 -14.774 1.00 82.81 84 LYS A C 1
ATOM 647 O O . LYS A 1 84 ? 22.217 -11.721 -13.956 1.00 82.81 84 LYS A O 1
ATOM 652 N N . GLN A 1 85 ? 20.825 -12.042 -15.722 1.00 65.25 85 GLN A N 1
ATOM 653 C CA . GLN A 1 85 ? 21.286 -13.379 -16.106 1.00 65.25 85 GLN A CA 1
ATOM 654 C C . GLN A 1 85 ? 22.699 -13.304 -16.688 1.00 65.25 85 GLN A C 1
ATOM 656 O O . GLN A 1 85 ? 22.979 -12.309 -17.401 1.00 65.25 85 GLN A O 1
#

InterPro domains:
  IPR031821 SOSS complex subunit C [PF15925] (7-82)
  IPR031821 SOSS complex subunit C [PTHR31526] (3-84)

Secondary structure (DSSP, 8-state):
-HHHHHHHHHHHHHHHHHHHHTTS---------------TT--PPPHHHHHHHHHHHHH-SSEEEE---TTS--EEEEPPP----

pLDDT: mean 77.47, std 21.02, range [36.62, 97.62]